Protein AF-A0AAE4DND8-F1 (afdb_monomer_lite)

Sequence (78 aa):
MITSQPTHLDFPLSGNVRIRQVAQFLAMSESTVHRRMKDPCFPQPVRLSSRLVVFDAAEVRRWQERSKAGYSPLRDER

Organism: NCBI:t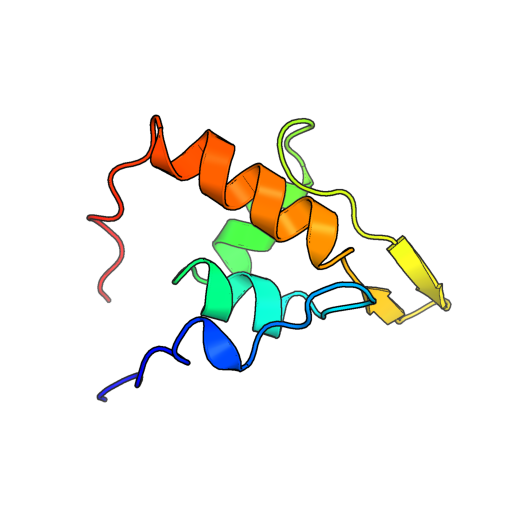xid1755099

InterPro domains:
  IPR009061 Putative DNA-binding domain superfamily [SSF46955] (17-65)
  IPR010260 DNA-binding transcriptional activator AlpA [PF05930] (15-64)
  IPR052931 Prophage regulatory DNA-binding activator [PTHR36154] (16-67)

Structure (mmCIF, N/CA/C/O backbone):
data_AF-A0AAE4DND8-F1
#
_entry.id   AF-A0AAE4DND8-F1
#
loop_
_atom_site.group_PDB
_atom_site.id
_atom_site.type_symbol
_atom_site.label_atom_id
_atom_site.label_alt_id
_atom_site.label_comp_id
_atom_site.label_asym_id
_atom_site.label_entity_id
_atom_site.label_seq_id
_atom_site.pdbx_PDB_ins_code
_atom_site.Cartn_x
_atom_site.Cartn_y
_atom_site.Cartn_z
_atom_site.occupancy
_atom_site.B_iso_or_equiv
_atom_site.auth_seq_id
_atom_site.auth_comp_id
_atom_site.auth_asym_id
_atom_site.auth_atom_id
_atom_site.pdbx_PDB_model_num
ATOM 1 N N . MET A 1 1 ? 26.358 -3.144 5.276 1.00 40.09 1 MET A N 1
ATOM 2 C CA . MET A 1 1 ? 25.559 -4.365 5.522 1.00 40.09 1 MET A CA 1
ATOM 3 C C . MET A 1 1 ? 24.706 -4.590 4.285 1.00 40.09 1 MET A C 1
ATOM 5 O O . MET A 1 1 ? 24.044 -3.657 3.859 1.00 40.09 1 MET A O 1
ATOM 9 N N . ILE A 1 2 ? 24.813 -5.755 3.648 1.00 40.22 2 ILE A N 1
ATOM 10 C CA . ILE A 1 2 ? 24.094 -6.106 2.413 1.00 40.22 2 ILE A CA 1
ATOM 11 C C . ILE A 1 2 ? 22.608 -6.320 2.729 1.00 40.22 2 ILE A C 1
ATOM 13 O O . ILE A 1 2 ? 22.227 -7.371 3.234 1.00 40.22 2 ILE A O 1
ATOM 17 N N . THR A 1 3 ? 21.766 -5.316 2.478 1.00 48.41 3 THR A N 1
ATOM 18 C CA . THR A 1 3 ? 20.309 -5.500 2.513 1.00 48.41 3 THR A CA 1
ATOM 19 C C . THR A 1 3 ? 19.915 -6.237 1.240 1.00 48.41 3 THR A C 1
ATOM 21 O O . THR A 1 3 ? 19.743 -5.628 0.186 1.00 48.41 3 THR A O 1
ATOM 24 N N . SER A 1 4 ? 19.827 -7.563 1.327 1.00 41.91 4 S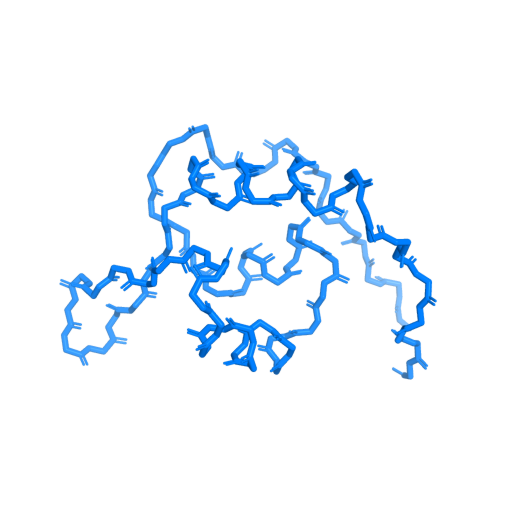ER A N 1
ATOM 25 C CA . SER A 1 4 ? 19.235 -8.403 0.290 1.00 41.91 4 SER A CA 1
ATOM 26 C C . SER A 1 4 ? 17.826 -7.887 0.001 1.00 41.91 4 SER A C 1
ATOM 28 O O . SER A 1 4 ? 16.947 -7.971 0.858 1.00 41.91 4 SER A O 1
ATOM 30 N N . GLN A 1 5 ? 17.621 -7.294 -1.176 1.00 50.78 5 GLN A N 1
ATOM 31 C CA . GLN A 1 5 ? 16.289 -6.913 -1.636 1.00 50.78 5 GLN A CA 1
ATOM 32 C C . GLN A 1 5 ? 15.427 -8.183 -1.659 1.00 50.78 5 GLN A C 1
ATOM 34 O O . GLN A 1 5 ? 15.828 -9.151 -2.312 1.00 50.78 5 GLN A O 1
ATOM 39 N N . PRO A 1 6 ? 14.275 -8.233 -0.969 1.00 48.44 6 PRO A N 1
ATOM 40 C CA . PRO A 1 6 ? 13.353 -9.335 -1.160 1.00 48.44 6 PRO A CA 1
ATOM 41 C C . PRO A 1 6 ? 12.876 -9.264 -2.606 1.00 48.44 6 PRO A C 1
ATOM 43 O O . PRO A 1 6 ? 12.262 -8.291 -3.045 1.00 48.44 6 PRO A O 1
ATOM 46 N N . THR A 1 7 ? 13.247 -10.281 -3.375 1.00 51.16 7 THR A N 1
ATOM 47 C CA . THR A 1 7 ? 12.814 -10.444 -4.755 1.00 51.16 7 THR A CA 1
ATOM 48 C C . THR A 1 7 ? 11.289 -10.395 -4.804 1.00 51.16 7 THR A C 1
ATOM 50 O O . THR A 1 7 ? 10.629 -10.975 -3.946 1.00 51.16 7 THR A O 1
ATOM 53 N N . HIS A 1 8 ? 10.742 -9.734 -5.827 1.00 55.22 8 HIS A N 1
ATOM 54 C CA . HIS A 1 8 ? 9.317 -9.483 -6.120 1.00 55.22 8 HIS A CA 1
ATOM 55 C C . HIS A 1 8 ? 8.355 -10.696 -5.959 1.00 55.22 8 HIS A C 1
ATOM 57 O O . HIS A 1 8 ? 7.140 -10.537 -6.035 1.00 55.22 8 HIS A O 1
ATOM 63 N N . LEU A 1 9 ? 8.884 -11.901 -5.738 1.00 53.56 9 LEU A N 1
ATOM 64 C CA . LEU A 1 9 ? 8.183 -13.169 -5.532 1.00 53.56 9 LEU A CA 1
ATOM 65 C C . LEU A 1 9 ? 7.514 -13.310 -4.150 1.00 53.56 9 LEU A C 1
ATOM 67 O O . LEU A 1 9 ? 6.525 -14.027 -4.053 1.00 53.56 9 LEU A O 1
ATOM 71 N N . ASP A 1 10 ? 7.990 -12.615 -3.110 1.00 63.41 10 ASP A N 1
ATOM 72 C CA . ASP A 1 10 ? 7.417 -12.696 -1.746 1.00 63.41 10 ASP A CA 1
ATOM 73 C C . ASP A 1 10 ? 6.235 -11.740 -1.507 1.00 63.41 10 ASP A C 1
ATOM 75 O O . ASP A 1 10 ? 5.598 -11.754 -0.449 1.00 63.41 10 ASP A O 1
ATOM 79 N N . PHE A 1 11 ? 5.934 -10.869 -2.473 1.00 68.75 11 PHE A N 1
ATOM 80 C CA . PHE A 1 11 ? 4.853 -9.904 -2.328 1.00 68.75 11 PHE A CA 1
ATOM 81 C C . PHE A 1 11 ? 3.526 -10.502 -2.823 1.00 68.75 11 PHE A C 1
ATOM 83 O O . PHE A 1 11 ? 3.418 -10.862 -4.000 1.00 68.75 11 PHE A O 1
ATOM 90 N N . PRO A 1 12 ? 2.499 -10.619 -1.960 1.00 74.94 12 PRO A N 1
ATOM 91 C CA . PRO A 1 12 ? 1.274 -11.328 -2.305 1.00 74.94 12 PRO A CA 1
ATOM 92 C C . PRO A 1 12 ? 0.515 -10.677 -3.468 1.00 74.94 12 PRO A C 1
ATOM 94 O O . PRO A 1 12 ? 0.479 -9.455 -3.633 1.00 74.94 12 PRO A O 1
ATOM 97 N N . LEU A 1 13 ? -0.150 -11.523 -4.264 1.00 71.00 13 LEU A N 1
ATOM 98 C CA . LEU A 1 13 ? -0.958 -11.098 -5.411 1.00 71.00 13 LEU A CA 1
ATOM 99 C C . LEU A 1 13 ? -2.218 -10.301 -5.022 1.00 71.00 13 LEU A C 1
ATOM 101 O O . LEU A 1 13 ? -2.792 -9.579 -5.835 1.00 71.00 13 LEU A O 1
ATOM 105 N N . SER A 1 14 ? -2.655 -10.432 -3.784 1.00 74.69 14 SER A N 1
ATOM 106 C CA . SER A 1 14 ? -3.848 -9.787 -3.253 1.00 74.69 14 SER A CA 1
ATOM 107 C C . SER A 1 14 ? -3.850 -10.002 -1.749 1.00 74.69 14 SER A C 1
ATOM 109 O O . SER A 1 14 ? -3.452 -11.072 -1.284 1.00 74.69 14 SER A O 1
ATOM 111 N N . GLY A 1 15 ? -4.283 -8.998 -0.993 1.00 80.94 15 GLY A N 1
ATOM 112 C CA . GLY A 1 15 ? -4.356 -9.068 0.462 1.00 80.94 15 GLY A CA 1
ATOM 113 C C . GLY A 1 15 ? -3.634 -7.921 1.156 1.00 80.94 15 GLY A C 1
ATOM 114 O O . GLY A 1 15 ? -3.227 -6.938 0.541 1.00 80.94 15 GLY A O 1
ATOM 115 N N . ASN A 1 16 ? -3.493 -8.068 2.468 1.00 85.75 16 ASN A N 1
ATOM 116 C CA . ASN A 1 16 ? -3.067 -7.005 3.364 1.00 85.75 16 ASN A CA 1
ATOM 117 C C . ASN A 1 16 ? -1.571 -7.108 3.657 1.00 85.75 16 ASN A C 1
ATOM 119 O O . ASN A 1 16 ? -1.127 -8.057 4.301 1.00 85.75 16 ASN A O 1
ATOM 123 N N . VAL A 1 17 ? -0.802 -6.106 3.244 1.00 86.12 17 VAL A N 1
ATOM 124 C CA . VAL A 1 17 ? 0.635 -6.008 3.521 1.00 86.12 17 VAL A CA 1
ATOM 125 C C . VAL A 1 17 ? 0.926 -4.881 4.496 1.00 86.12 17 VAL A C 1
ATOM 127 O O . VAL A 1 17 ? 0.218 -3.882 4.565 1.00 86.12 17 VAL A O 1
ATOM 130 N N . ARG A 1 18 ? 1.984 -5.016 5.292 1.00 86.38 18 ARG A N 1
ATOM 131 C CA . ARG A 1 18 ? 2.385 -3.945 6.217 1.00 86.38 18 ARG A CA 1
ATOM 132 C C . ARG A 1 18 ? 3.294 -2.933 5.538 1.00 86.38 18 ARG A C 1
ATOM 134 O O . ARG A 1 18 ? 3.971 -3.251 4.565 1.00 86.38 18 ARG A O 1
ATOM 141 N N . ILE A 1 19 ? 3.404 -1.748 6.140 1.00 83.88 19 ILE A N 1
ATOM 142 C CA . ILE A 1 19 ? 4.300 -0.688 5.660 1.00 83.88 19 ILE A CA 1
ATOM 143 C C . ILE A 1 19 ? 5.742 -1.167 5.461 1.00 83.88 19 ILE A C 1
ATOM 145 O O . ILE A 1 19 ? 6.375 -0.784 4.487 1.00 83.88 19 ILE A O 1
ATOM 149 N N . ARG A 1 20 ? 6.234 -2.068 6.324 1.00 82.38 20 ARG A N 1
ATOM 150 C CA . ARG A 1 20 ? 7.575 -2.656 6.197 1.00 82.38 20 ARG A CA 1
ATOM 151 C C . ARG A 1 20 ? 7.734 -3.459 4.906 1.00 82.38 20 ARG A C 1
ATOM 153 O O . ARG A 1 20 ? 8.756 -3.340 4.245 1.00 82.38 20 ARG A O 1
ATOM 160 N N . GLN A 1 21 ? 6.719 -4.239 4.530 1.00 84.19 21 GLN A N 1
ATOM 161 C CA . GLN A 1 21 ? 6.732 -5.001 3.279 1.00 84.19 21 GLN A CA 1
ATOM 162 C C . GLN A 1 21 ? 6.614 -4.078 2.071 1.00 84.19 21 GLN A C 1
ATOM 164 O O . GLN A 1 21 ? 7.316 -4.283 1.094 1.00 84.19 21 GLN A O 1
ATOM 169 N N . VAL A 1 22 ? 5.782 -3.035 2.149 1.00 84.31 22 VAL A N 1
ATOM 170 C CA . VAL A 1 22 ? 5.676 -2.018 1.092 1.00 84.31 22 VAL A CA 1
ATOM 171 C C . VAL A 1 22 ? 7.009 -1.293 0.898 1.00 84.31 22 VAL 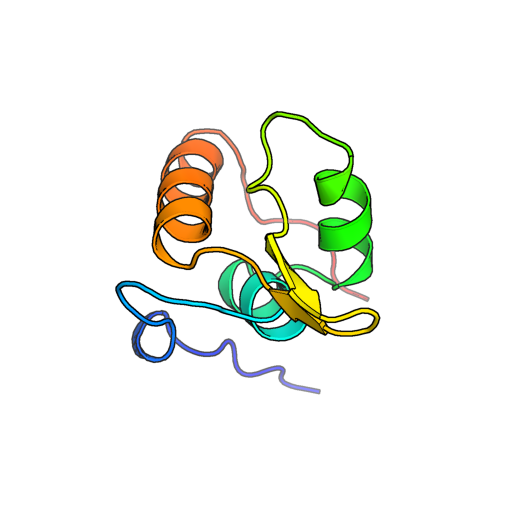A C 1
ATOM 173 O O . VAL A 1 22 ? 7.479 -1.162 -0.223 1.00 84.31 22 VAL A O 1
ATOM 176 N N . ALA A 1 23 ? 7.654 -0.874 1.986 1.00 83.44 23 ALA A N 1
ATOM 177 C CA . ALA A 1 23 ? 8.968 -0.241 1.977 1.00 83.44 23 ALA A CA 1
ATOM 178 C C . ALA A 1 23 ? 10.021 -1.146 1.318 1.00 83.44 23 ALA A C 1
ATOM 180 O O . ALA A 1 23 ? 10.698 -0.729 0.384 1.00 83.44 23 ALA A O 1
ATOM 181 N N . GLN A 1 24 ? 10.085 -2.415 1.727 1.00 80.50 24 GLN A N 1
ATOM 182 C CA . GLN A 1 24 ? 10.987 -3.401 1.132 1.00 80.50 24 GLN A CA 1
ATOM 183 C C . GLN A 1 24 ? 10.696 -3.656 -0.353 1.00 80.50 24 GLN A C 1
ATOM 185 O O . GLN A 1 24 ? 11.617 -3.661 -1.163 1.00 80.50 24 GLN A O 1
ATOM 190 N N . PHE A 1 25 ? 9.423 -3.814 -0.715 1.00 80.25 25 PHE A N 1
ATOM 191 C CA . PHE A 1 25 ? 8.976 -4.069 -2.084 1.00 80.25 25 PHE A CA 1
ATOM 192 C C . PHE A 1 25 ? 9.288 -2.906 -3.031 1.00 80.25 25 PHE A C 1
ATOM 194 O O . PHE A 1 25 ? 9.685 -3.103 -4.175 1.00 80.25 25 PHE A O 1
ATOM 201 N N . LEU A 1 26 ? 9.149 -1.679 -2.532 1.00 79.19 26 LEU A N 1
ATOM 202 C CA . LEU A 1 26 ? 9.473 -0.462 -3.266 1.00 79.19 26 LEU A CA 1
ATOM 203 C C . LEU A 1 26 ? 10.965 -0.099 -3.206 1.00 79.19 26 LEU A C 1
ATOM 205 O O . LEU A 1 26 ? 11.356 0.886 -3.830 1.00 79.19 26 LEU A O 1
ATOM 209 N N . ALA A 1 27 ? 11.779 -0.860 -2.464 1.00 76.00 27 ALA A N 1
ATOM 210 C CA . ALA A 1 27 ? 13.166 -0.536 -2.131 1.00 76.00 27 ALA A CA 1
ATOM 211 C C . ALA A 1 27 ? 13.323 0.888 -1.549 1.00 76.00 27 ALA A C 1
ATOM 213 O O . ALA A 1 27 ? 14.220 1.643 -1.916 1.00 76.00 27 ALA A O 1
ATOM 214 N N . MET A 1 28 ? 12.416 1.271 -0.646 1.00 76.88 28 MET A N 1
ATOM 215 C CA . MET A 1 28 ? 12.379 2.573 0.025 1.00 76.88 28 MET A CA 1
ATOM 216 C C . MET A 1 28 ? 12.443 2.416 1.542 1.00 76.88 28 MET A C 1
ATOM 218 O O . MET A 1 28 ? 12.030 1.404 2.099 1.00 76.88 28 MET A O 1
ATOM 222 N N . SER A 1 29 ? 12.870 3.469 2.234 1.00 80.75 29 SER A N 1
ATOM 223 C CA . SER A 1 29 ? 12.796 3.549 3.695 1.00 80.75 29 SER A CA 1
ATOM 224 C C . SER A 1 29 ? 11.353 3.736 4.182 1.00 80.75 29 SER A C 1
ATOM 226 O O . SER A 1 29 ? 10.555 4.432 3.546 1.00 80.75 29 SER A O 1
ATOM 228 N N . GLU A 1 30 ? 11.021 3.192 5.358 1.00 81.19 30 GLU A N 1
ATOM 229 C CA . GLU A 1 30 ? 9.690 3.330 5.983 1.00 81.19 30 GLU A CA 1
ATOM 230 C C . GLU A 1 30 ? 9.272 4.807 6.132 1.00 81.19 30 GLU A C 1
ATOM 232 O O . GLU A 1 30 ? 8.119 5.159 5.889 1.00 81.19 30 GLU A O 1
ATOM 237 N N . SER A 1 31 ? 10.220 5.703 6.428 1.00 80.12 31 SER A N 1
ATOM 238 C CA . SER A 1 31 ? 9.994 7.155 6.505 1.00 80.12 31 SER A CA 1
ATOM 239 C C . SER A 1 31 ? 9.537 7.762 5.174 1.00 80.12 31 SER A C 1
ATOM 241 O O . SER A 1 31 ? 8.663 8.630 5.151 1.00 80.12 31 SER A O 1
ATOM 243 N N . THR A 1 32 ? 10.086 7.287 4.053 1.00 82.31 32 THR A N 1
ATOM 244 C CA . THR A 1 32 ? 9.696 7.726 2.707 1.00 82.31 32 THR A CA 1
ATOM 245 C C . THR A 1 32 ? 8.285 7.258 2.375 1.00 82.31 32 THR A C 1
ATOM 247 O O . THR A 1 32 ? 7.502 8.027 1.816 1.00 82.31 32 THR A O 1
ATOM 250 N N . VAL A 1 33 ? 7.934 6.032 2.774 1.00 83.44 33 VAL A N 1
ATOM 251 C CA . VAL A 1 33 ? 6.574 5.499 2.626 1.00 83.44 33 VAL A CA 1
ATOM 252 C C . VAL A 1 33 ? 5.581 6.292 3.479 1.00 83.44 33 VAL A C 1
ATOM 254 O O . VAL A 1 33 ? 4.548 6.713 2.973 1.00 83.44 33 VAL A O 1
ATOM 257 N N . HIS A 1 34 ? 5.915 6.599 4.735 1.00 82.88 34 HIS A N 1
ATOM 258 C CA . HIS A 1 34 ? 5.090 7.451 5.598 1.00 82.88 34 HIS A CA 1
ATOM 259 C C . HIS A 1 34 ? 4.885 8.861 5.037 1.00 82.88 34 HIS A C 1
ATOM 261 O O . HIS A 1 34 ? 3.800 9.424 5.171 1.00 82.88 34 HIS A O 1
ATOM 267 N N . ARG A 1 35 ? 5.908 9.446 4.402 1.00 80.88 35 ARG A N 1
ATOM 268 C CA . ARG A 1 35 ? 5.772 10.745 3.734 1.00 80.88 35 ARG A CA 1
ATOM 269 C C . ARG A 1 35 ? 4.804 10.652 2.555 1.00 80.88 35 ARG A C 1
ATOM 271 O O . ARG A 1 35 ? 3.914 11.488 2.453 1.00 80.88 35 ARG A O 1
ATOM 278 N N . ARG A 1 36 ? 4.944 9.609 1.730 1.00 80.06 36 ARG A N 1
ATOM 279 C CA . ARG A 1 36 ? 4.081 9.361 0.566 1.00 80.06 36 ARG A CA 1
ATOM 280 C C . ARG A 1 36 ? 2.665 8.945 0.925 1.00 80.06 36 ARG A C 1
ATOM 282 O O . ARG A 1 36 ? 1.765 9.210 0.154 1.00 80.06 36 ARG A O 1
ATOM 289 N N . MET A 1 37 ? 2.431 8.383 2.107 1.00 82.31 37 MET A N 1
ATOM 290 C CA . MET A 1 37 ? 1.081 8.101 2.607 1.00 82.31 37 MET A CA 1
ATOM 291 C C . MET A 1 37 ? 0.196 9.362 2.673 1.00 82.31 37 MET A C 1
ATOM 293 O O . MET A 1 37 ? -1.026 9.247 2.672 1.00 82.31 37 MET A O 1
ATOM 297 N N . LYS A 1 38 ? 0.793 10.562 2.733 1.00 81.00 38 LYS A N 1
ATOM 298 C CA . LYS A 1 38 ? 0.061 11.834 2.642 1.00 81.00 38 LYS A CA 1
ATOM 299 C C . LYS A 1 38 ? -0.314 12.213 1.207 1.00 81.00 38 LYS A C 1
ATOM 301 O O . LYS A 1 38 ? -1.205 13.037 1.024 1.00 81.00 38 LYS A O 1
ATOM 306 N N . ASP A 1 39 ? 0.369 11.650 0.213 1.00 80.75 39 ASP A N 1
ATOM 307 C CA . ASP A 1 39 ? 0.095 11.909 -1.193 1.00 80.75 39 ASP A CA 1
ATOM 308 C C . ASP A 1 39 ? -1.113 11.076 -1.646 1.00 80.75 39 ASP A C 1
ATOM 310 O O . ASP A 1 39 ? -1.121 9.856 -1.469 1.00 80.75 39 ASP A O 1
ATOM 314 N N . PRO A 1 40 ? -2.106 11.682 -2.322 1.00 76.50 40 PRO A N 1
ATOM 315 C CA . PRO A 1 40 ? -3.276 10.958 -2.828 1.00 76.50 40 PRO A CA 1
ATOM 316 C C . PRO A 1 40 ? -2.919 9.970 -3.946 1.00 76.50 40 PRO A C 1
ATOM 318 O O . PRO A 1 40 ? -3.724 9.123 -4.318 1.00 76.50 40 PRO A O 1
ATOM 321 N N . CYS A 1 41 ? -1.711 10.087 -4.500 1.00 77.62 41 CYS A N 1
ATOM 322 C CA . CYS A 1 41 ? -1.193 9.159 -5.487 1.00 77.62 41 CYS A CA 1
ATOM 323 C C . CYS A 1 41 ? -0.690 7.853 -4.869 1.00 77.62 41 CYS A C 1
ATOM 325 O O . CYS A 1 41 ? -0.445 6.940 -5.644 1.00 77.62 41 CYS A O 1
ATOM 327 N N . PHE A 1 42 ? -0.476 7.756 -3.551 1.00 83.25 42 PHE A N 1
ATOM 328 C CA . PHE A 1 42 ? 0.036 6.551 -2.888 1.00 83.25 42 PHE A CA 1
ATOM 329 C C . PHE A 1 42 ? -1.116 5.650 -2.402 1.00 83.25 42 PHE A C 1
ATOM 331 O O . PHE A 1 42 ? -2.147 6.184 -1.989 1.00 83.25 42 PHE A O 1
ATOM 338 N N . PRO A 1 43 ? -0.969 4.307 -2.424 1.00 83.56 43 PRO A N 1
ATOM 339 C CA . PRO A 1 43 ? -1.991 3.380 -1.938 1.00 83.56 43 PRO A CA 1
ATOM 340 C C . PRO A 1 43 ? -2.422 3.725 -0.518 1.00 83.56 43 PRO A C 1
ATOM 342 O O . PRO A 1 43 ? -1.583 3.904 0.375 1.00 83.56 43 PRO A O 1
ATOM 345 N N . GLN A 1 44 ? -3.735 3.815 -0.310 1.00 81.94 44 GLN A N 1
ATOM 346 C CA . GLN A 1 44 ? -4.245 4.199 0.995 1.00 81.94 44 GLN A CA 1
ATOM 347 C C . GLN A 1 44 ? -4.117 3.043 1.993 1.00 81.94 44 GLN A C 1
ATOM 349 O O . GLN A 1 44 ? -4.404 1.887 1.677 1.00 81.94 44 GLN A O 1
ATOM 354 N N . PRO A 1 45 ? -3.701 3.339 3.230 1.00 84.75 45 PRO A N 1
ATOM 355 C CA . PRO A 1 45 ? -3.691 2.344 4.276 1.00 84.75 45 PRO A CA 1
ATOM 356 C C . PRO A 1 45 ? -5.113 1.993 4.718 1.00 84.75 45 PRO A C 1
ATOM 358 O O . PRO A 1 45 ? -5.881 2.842 5.169 1.00 84.75 45 PRO A O 1
ATOM 361 N N . VAL A 1 46 ? -5.419 0.705 4.699 1.00 84.88 46 VAL A N 1
ATOM 362 C CA . VAL A 1 46 ? -6.598 0.100 5.300 1.00 84.88 46 VAL A CA 1
ATOM 363 C C . VAL A 1 46 ? -6.334 -0.139 6.789 1.00 84.88 46 VAL A C 1
ATOM 365 O O . VAL A 1 46 ? -5.416 -0.859 7.193 1.00 84.88 46 VAL A O 1
ATOM 368 N N . ARG A 1 47 ? -7.150 0.469 7.650 1.00 83.12 47 ARG A N 1
ATOM 369 C CA . ARG A 1 47 ? -7.112 0.216 9.096 1.00 83.12 47 ARG A CA 1
ATOM 370 C C . ARG A 1 47 ? -7.894 -1.054 9.413 1.00 83.12 47 ARG A C 1
ATOM 372 O O . ARG A 1 47 ? -9.117 -1.030 9.423 1.00 83.12 47 ARG A O 1
ATOM 379 N N . LEU A 1 48 ? -7.187 -2.140 9.720 1.00 81.00 48 LEU A N 1
ATOM 380 C CA . LEU A 1 48 ? -7.812 -3.397 10.145 1.00 81.00 48 LEU A CA 1
ATOM 381 C C . LEU A 1 48 ? -8.245 -3.354 11.622 1.00 81.00 48 LEU A C 1
ATOM 383 O O . LEU A 1 48 ? -9.162 -4.056 12.031 1.00 81.00 48 LEU A O 1
ATOM 387 N N . SER A 1 49 ? -7.550 -2.559 12.445 1.00 81.81 49 SER A N 1
ATOM 388 C CA . SER A 1 49 ? -7.831 -2.402 13.878 1.00 81.81 49 SER A CA 1
ATOM 389 C C . SER A 1 49 ? -7.293 -1.063 14.405 1.00 81.81 49 SER A C 1
ATOM 391 O O . SER A 1 49 ? -6.634 -0.315 13.681 1.00 81.81 49 SER A O 1
ATOM 393 N N . SER A 1 50 ? -7.520 -0.757 15.686 1.00 78.38 50 SER A N 1
ATOM 394 C CA . SER A 1 50 ? -7.084 0.484 16.348 1.00 78.38 50 SER A CA 1
ATOM 395 C C . SER A 1 50 ? -5.575 0.736 16.271 1.00 78.38 50 SER A C 1
ATOM 397 O O . SER A 1 50 ? -5.154 1.887 16.314 1.00 78.38 50 SER A O 1
ATOM 399 N N . ARG A 1 51 ? -4.760 -0.320 16.142 1.00 81.94 51 ARG A N 1
ATOM 400 C CA . ARG A 1 51 ? -3.290 -0.230 16.022 1.00 81.94 51 ARG A CA 1
ATOM 401 C C . ARG A 1 51 ? -2.728 -0.877 14.758 1.00 81.94 51 ARG A C 1
ATOM 403 O O . ARG A 1 51 ? -1.524 -0.806 14.535 1.00 81.94 51 ARG A O 1
ATOM 410 N N . LEU A 1 52 ? -3.567 -1.540 13.960 1.00 81.06 52 LEU A N 1
ATOM 411 C CA . LEU A 1 52 ? -3.110 -2.292 12.796 1.00 81.06 52 LEU A CA 1
ATOM 412 C C . LEU A 1 52 ? -3.536 -1.586 11.518 1.00 81.06 52 LEU A C 1
ATOM 414 O O . LEU A 1 52 ? -4.721 -1.505 11.194 1.00 81.06 52 LEU A O 1
ATOM 418 N N . VAL A 1 53 ? -2.526 -1.113 10.801 1.00 84.94 53 VAL A N 1
ATOM 419 C CA . VAL A 1 53 ? -2.653 -0.463 9.507 1.00 84.94 53 VAL A CA 1
ATOM 420 C C . VAL A 1 53 ? -1.957 -1.335 8.473 1.00 84.94 53 VAL A C 1
ATOM 422 O O . VAL A 1 53 ? -0.803 -1.731 8.659 1.00 84.94 53 VAL A O 1
ATOM 425 N N . VAL A 1 54 ? -2.674 -1.662 7.410 1.00 87.06 54 VAL A N 1
ATOM 426 C CA . VAL A 1 54 ? -2.210 -2.500 6.305 1.00 87.06 54 VAL A CA 1
ATOM 427 C C . VAL A 1 54 ? -2.485 -1.789 4.987 1.00 87.06 54 VAL A C 1
ATOM 429 O O . VAL A 1 54 ? -3.291 -0.877 4.936 1.00 87.06 54 VAL A O 1
ATOM 432 N N . PHE A 1 55 ? -1.800 -2.171 3.926 1.00 87.25 55 PHE A N 1
ATOM 433 C CA . PHE A 1 55 ? -1.989 -1.664 2.575 1.00 87.25 55 PHE A CA 1
ATOM 434 C C . PHE A 1 55 ? -2.460 -2.814 1.697 1.00 87.25 55 PHE A C 1
ATOM 436 O O . PHE A 1 55 ? -2.092 -3.965 1.944 1.00 87.25 55 PHE A O 1
ATOM 443 N N . ASP A 1 56 ? -3.251 -2.513 0.674 1.00 87.44 56 ASP A N 1
ATOM 444 C CA . ASP A 1 56 ? -3.619 -3.517 -0.316 1.00 87.44 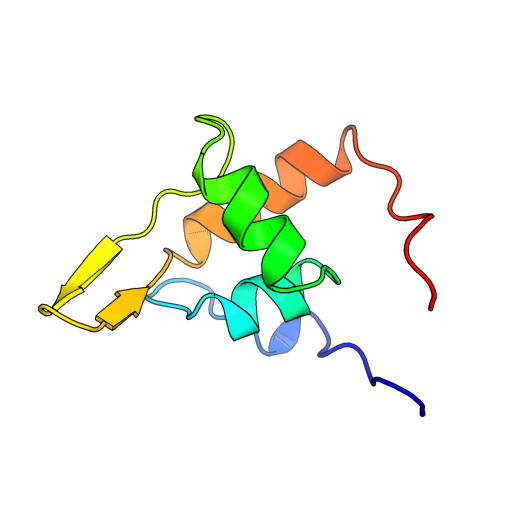56 ASP A CA 1
ATOM 445 C C . ASP A 1 56 ? -2.421 -3.797 -1.237 1.00 87.44 56 ASP A C 1
ATOM 447 O O . ASP A 1 56 ? -1.885 -2.906 -1.905 1.00 87.44 56 ASP A O 1
ATOM 451 N N . ALA A 1 57 ? -1.992 -5.056 -1.281 1.00 87.25 57 ALA A N 1
ATOM 452 C CA . ALA A 1 57 ? -0.899 -5.508 -2.129 1.00 87.25 57 ALA A CA 1
ATOM 453 C C . ALA A 1 57 ? -1.183 -5.313 -3.631 1.00 87.25 57 ALA A C 1
ATOM 455 O O . ALA A 1 57 ? -0.279 -5.032 -4.423 1.00 87.25 57 ALA A O 1
ATOM 456 N N . ALA A 1 58 ? -2.436 -5.434 -4.066 1.00 86.25 58 ALA A N 1
ATOM 457 C CA . ALA A 1 58 ? -2.799 -5.164 -5.451 1.00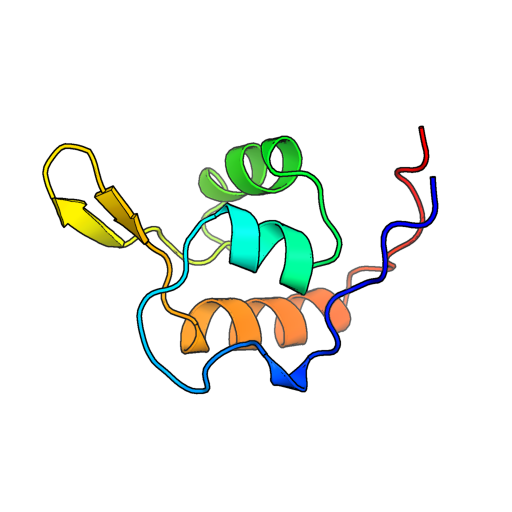 86.25 58 ALA A CA 1
ATOM 458 C C . ALA A 1 58 ? -2.630 -3.672 -5.785 1.00 86.25 58 ALA A C 1
ATOM 460 O O . ALA A 1 58 ? -2.166 -3.322 -6.871 1.00 86.25 58 ALA A O 1
ATOM 461 N N . GLU A 1 59 ? -2.951 -2.790 -4.841 1.00 86.69 59 GLU A N 1
ATOM 462 C CA . GLU A 1 59 ? -2.855 -1.342 -5.022 1.00 86.69 59 GLU A CA 1
ATOM 463 C C . GLU A 1 59 ? -1.406 -0.851 -5.019 1.00 86.69 59 GLU A C 1
ATOM 465 O O . GLU A 1 59 ? -1.018 -0.073 -5.890 1.00 86.69 59 GLU A O 1
ATOM 470 N N . VAL A 1 60 ? -0.576 -1.386 -4.119 1.00 86.06 60 VAL A N 1
ATOM 471 C CA . VAL A 1 60 ? 0.869 -1.110 -4.076 1.00 86.06 60 VAL A CA 1
ATOM 472 C C . VAL A 1 60 ? 1.558 -1.507 -5.384 1.00 86.06 60 VAL A C 1
ATOM 474 O O . VAL A 1 60 ? 2.431 -0.780 -5.856 1.00 86.06 60 VAL A O 1
ATOM 477 N N . ARG A 1 61 ? 1.151 -2.612 -6.018 1.00 84.12 61 ARG A N 1
ATOM 478 C CA . ARG A 1 61 ? 1.713 -3.021 -7.316 1.00 84.12 61 ARG A CA 1
ATOM 479 C C . ARG A 1 61 ? 1.292 -2.124 -8.464 1.00 84.12 61 ARG A C 1
ATOM 481 O O . ARG A 1 61 ? 2.161 -1.650 -9.190 1.00 84.12 61 ARG A O 1
ATOM 488 N N . ARG A 1 62 ? -0.000 -1.799 -8.570 1.00 85.12 62 ARG A N 1
ATOM 489 C CA . ARG A 1 62 ? -0.482 -0.799 -9.544 1.00 85.12 62 ARG A CA 1
ATOM 490 C C . ARG A 1 62 ? 0.254 0.531 -9.378 1.00 85.12 62 ARG A C 1
ATOM 492 O O . ARG A 1 62 ? 0.623 1.178 -10.357 1.00 85.12 62 ARG A O 1
ATOM 499 N N . TRP A 1 63 ? 0.506 0.925 -8.131 1.00 86.19 63 TRP A N 1
ATOM 500 C CA . TRP A 1 63 ? 1.285 2.113 -7.820 1.00 86.19 63 TRP A CA 1
ATOM 501 C C . TRP A 1 63 ? 2.741 2.006 -8.260 1.00 86.19 63 TRP A C 1
ATOM 503 O O . TRP A 1 63 ? 3.269 2.964 -8.822 1.00 86.19 63 TRP A O 1
ATOM 513 N N . GLN A 1 64 ? 3.399 0.871 -8.016 1.00 82.06 64 GLN A N 1
ATOM 514 C CA . GLN A 1 64 ? 4.771 0.652 -8.459 1.00 82.06 64 GLN A CA 1
ATOM 515 C C . GLN A 1 64 ? 4.859 0.697 -9.982 1.00 82.06 64 GLN A C 1
ATOM 517 O O . GLN A 1 64 ? 5.761 1.343 -10.491 1.00 82.06 64 GLN A O 1
ATOM 522 N N . GLU A 1 65 ? 3.938 0.069 -10.712 1.00 82.75 65 GLU A N 1
ATOM 523 C CA . GLU A 1 65 ? 3.903 0.109 -12.180 1.00 82.75 65 GLU A CA 1
ATOM 524 C C . GLU A 1 65 ? 3.748 1.544 -12.697 1.00 82.75 65 GLU A C 1
ATOM 526 O O . GLU A 1 65 ? 4.536 1.996 -13.532 1.00 82.75 65 GLU A O 1
ATOM 531 N N . ARG A 1 66 ? 2.804 2.303 -12.123 1.00 81.62 66 ARG A N 1
ATOM 532 C CA . ARG A 1 66 ? 2.616 3.729 -12.424 1.00 81.62 66 ARG A CA 1
ATOM 533 C C . ARG A 1 66 ? 3.849 4.562 -12.078 1.00 81.62 66 ARG A C 1
ATOM 535 O O . ARG A 1 66 ? 4.217 5.457 -12.832 1.00 81.62 66 ARG A O 1
ATOM 542 N N . SER A 1 67 ? 4.483 4.282 -10.943 1.00 77.56 67 SER A N 1
ATOM 543 C CA . SER A 1 67 ? 5.673 5.001 -10.489 1.00 77.56 67 SER A CA 1
ATOM 544 C C . SER A 1 67 ? 6.888 4.644 -11.330 1.00 77.56 67 SER A C 1
ATOM 546 O O . SER A 1 67 ? 7.629 5.536 -11.702 1.00 77.56 67 SER A O 1
ATOM 548 N N . LYS A 1 68 ? 7.080 3.379 -11.708 1.00 67.38 68 LYS A N 1
ATOM 549 C CA . LYS A 1 68 ? 8.193 2.909 -12.544 1.00 67.38 68 LYS A CA 1
ATOM 550 C C . LYS A 1 68 ? 8.191 3.580 -13.920 1.00 67.38 68 LYS A C 1
ATOM 552 O O . LYS A 1 68 ? 9.258 3.794 -14.481 1.00 67.38 68 LYS A O 1
ATOM 557 N N . ALA A 1 69 ? 7.020 3.984 -14.419 1.00 64.62 69 ALA A N 1
ATOM 558 C CA . ALA A 1 69 ? 6.896 4.785 -15.636 1.00 64.62 69 ALA A CA 1
ATOM 559 C C . ALA A 1 69 ? 7.451 6.225 -15.507 1.00 64.62 69 ALA A C 1
ATOM 561 O O . ALA A 1 69 ? 7.651 6.880 -16.525 1.00 64.62 69 ALA A O 1
ATOM 562 N N . GLY A 1 70 ? 7.723 6.725 -14.293 1.00 56.31 70 GLY A N 1
ATOM 563 C CA . GLY A 1 70 ? 8.228 8.088 -14.057 1.00 56.31 70 GLY A CA 1
ATOM 564 C C . GLY A 1 70 ? 9.245 8.252 -12.917 1.00 56.31 70 GLY A C 1
ATOM 565 O O . GLY A 1 70 ? 9.622 9.378 -12.601 1.00 56.31 70 GLY A O 1
ATOM 566 N N . TYR A 1 71 ? 9.695 7.171 -12.277 1.00 52.41 71 TYR A N 1
ATOM 567 C CA . TYR A 1 71 ? 10.526 7.198 -11.073 1.00 52.41 71 TYR A CA 1
ATOM 568 C C . TYR A 1 71 ? 11.801 6.384 -11.290 1.00 52.41 71 TYR A C 1
ATOM 570 O O . TYR A 1 71 ? 11.779 5.154 -11.289 1.00 52.41 71 TYR A O 1
ATOM 578 N N . SER A 1 72 ? 12.918 7.094 -11.463 1.00 47.62 72 SER A N 1
ATOM 579 C CA . SER A 1 72 ? 14.264 6.521 -11.452 1.00 47.62 72 SER A CA 1
ATOM 580 C C . SER A 1 72 ? 14.672 6.224 -10.001 1.00 47.62 72 SER A C 1
ATOM 582 O O . SER A 1 72 ? 14.773 7.162 -9.201 1.00 47.62 72 SER A O 1
ATOM 584 N N . PRO A 1 73 ? 14.883 4.953 -9.616 1.00 52.97 73 PRO A N 1
ATOM 585 C CA . PRO A 1 73 ? 15.257 4.588 -8.259 1.00 52.97 73 PRO A CA 1
ATOM 586 C C . PRO A 1 73 ? 16.776 4.741 -8.101 1.00 52.97 73 PRO A C 1
ATOM 588 O O . PRO A 1 73 ? 17.513 3.764 -8.093 1.00 52.97 73 PRO A O 1
ATOM 591 N N . LEU A 1 74 ? 17.262 5.981 -8.024 1.00 51.47 74 LEU A N 1
ATOM 592 C CA . LEU A 1 74 ? 18.674 6.289 -7.779 1.00 51.47 74 LEU A CA 1
ATOM 593 C C . LEU A 1 74 ? 18.802 7.545 -6.913 1.00 51.47 74 LEU A C 1
ATOM 595 O O . LEU A 1 74 ? 18.940 8.645 -7.441 1.00 51.47 74 LEU A O 1
ATOM 599 N N . ARG A 1 75 ? 18.722 7.369 -5.588 1.00 45.78 75 ARG A N 1
ATOM 600 C CA . ARG A 1 75 ? 19.322 8.204 -4.522 1.00 45.78 75 ARG A CA 1
ATOM 601 C C . ARG A 1 75 ? 18.564 7.975 -3.219 1.00 45.78 75 ARG A C 1
ATOM 603 O O . ARG A 1 75 ? 17.587 8.667 -2.957 1.00 45.78 75 ARG A O 1
ATOM 610 N N . ASP A 1 76 ? 19.018 7.016 -2.428 1.00 41.41 76 ASP A N 1
ATOM 611 C CA . ASP A 1 76 ? 19.079 7.162 -0.971 1.00 41.41 76 ASP A CA 1
ATOM 612 C C . ASP A 1 76 ? 19.976 6.029 -0.455 1.00 41.41 76 ASP A C 1
ATOM 614 O O . ASP A 1 76 ? 19.526 4.920 -0.184 1.00 41.41 76 ASP A O 1
ATOM 618 N N . 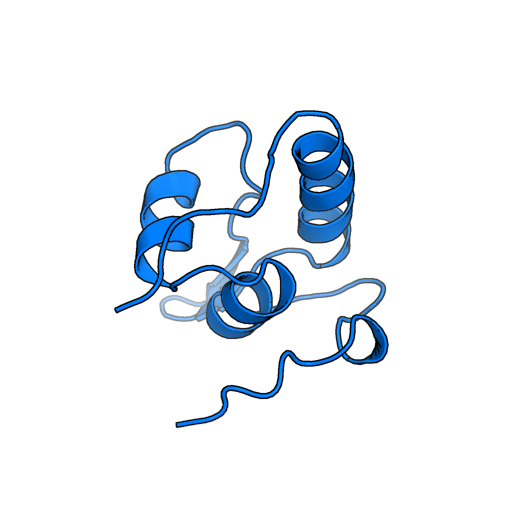GLU A 1 77 ? 21.283 6.281 -0.454 1.00 37.69 77 GLU A N 1
ATOM 619 C CA . GLU A 1 77 ? 22.288 5.407 0.147 1.00 37.69 77 GLU A CA 1
ATOM 620 C C . GLU A 1 77 ? 22.882 6.176 1.332 1.00 37.69 77 GLU A C 1
ATOM 622 O O . GLU A 1 77 ? 23.412 7.278 1.148 1.00 37.69 77 GLU A O 1
ATOM 627 N N . ARG A 1 78 ? 22.729 5.638 2.547 1.00 41.34 78 ARG A N 1
ATOM 628 C CA . ARG A 1 78 ? 23.416 6.104 3.756 1.00 41.34 78 ARG A CA 1
ATOM 629 C C . ARG A 1 78 ? 23.575 4.973 4.758 1.00 41.34 78 ARG A C 1
ATOM 631 O O . ARG A 1 78 ? 22.593 4.225 4.960 1.00 41.34 78 ARG A O 1
#

Foldseek 3Di:
DDPDQPPPVPQDQWDWADLVVLCSNLVHDSVVLVVCCPPPLAFHWDDPDPPDTTGISNRSVVSSVVCVVPPDPDDDDD

pLDDT: mean 73.33, std 15.09, range [37.69, 87.44]

Secondary structure (DSSP, 8-state):
-------GGGS-SSSEE-HHHHHHHTT--HHHHHHHTTSTTSPPEEE-SSS-EEEEHHHHHHHHHHHHTT--------

Radius of gyration: 12.49 Å; chains: 1; bounding box: 33×25×32 Å